Protein AF-A0A2T3W8Q8-F1 (afdb_monomer_lite)

Organism: NCBI:txid2136176

Structure (mmCIF, N/CA/C/O backbone):
data_AF-A0A2T3W8Q8-F1
#
_entry.id   AF-A0A2T3W8Q8-F1
#
loop_
_atom_site.group_PDB
_atom_site.id
_atom_site.type_symbol
_atom_site.label_atom_id
_atom_site.label_alt_id
_atom_site.label_comp_id
_atom_site.label_asym_id
_atom_site.label_entity_id
_atom_site.label_seq_id
_atom_site.pdbx_PDB_ins_code
_atom_site.Cartn_x
_atom_site.Cartn_y
_atom_site.Cartn_z
_atom_site.occupancy
_atom_site.B_iso_or_equiv
_atom_site.auth_seq_id
_atom_site.auth_comp_id
_atom_site.auth_asym_id
_atom_site.auth_atom_id
_atom_site.pdbx_PDB_model_num
ATOM 1 N N . MET A 1 1 ? -6.169 -6.049 23.567 1.00 56.75 1 MET A N 1
ATOM 2 C CA . MET A 1 1 ? -5.558 -5.331 22.437 1.00 56.75 1 MET A CA 1
ATOM 3 C C . MET A 1 1 ? -6.683 -4.720 21.627 1.00 56.75 1 MET A C 1
ATOM 5 O O . MET A 1 1 ? -7.582 -5.449 21.215 1.00 56.75 1 MET A O 1
ATOM 9 N N . ALA A 1 2 ? -6.724 -3.397 21.524 1.00 80.19 2 ALA A N 1
ATOM 10 C CA . ALA A 1 2 ? -7.765 -2.707 20.770 1.00 80.19 2 ALA A CA 1
ATOM 11 C C . ALA A 1 2 ? -7.618 -3.029 19.272 1.00 80.19 2 ALA A C 1
ATOM 13 O O . ALA A 1 2 ? -6.502 -3.165 18.780 1.00 80.19 2 ALA A O 1
ATOM 14 N N . ALA A 1 3 ? -8.718 -3.133 18.521 1.00 84.44 3 ALA A N 1
ATOM 15 C CA . ALA A 1 3 ? -8.676 -3.499 17.096 1.00 84.44 3 ALA A CA 1
ATOM 16 C C . ALA A 1 3 ? -7.737 -2.600 16.258 1.00 84.44 3 ALA A C 1
ATOM 18 O O . ALA A 1 3 ? -7.073 -3.078 15.343 1.00 84.44 3 ALA A O 1
ATOM 19 N N . ALA A 1 4 ? -7.628 -1.315 16.611 1.00 87.44 4 ALA A N 1
ATOM 20 C CA . ALA A 1 4 ? -6.706 -0.379 15.970 1.00 87.44 4 ALA A CA 1
ATOM 21 C C . ALA A 1 4 ? -5.221 -0.689 16.245 1.00 87.44 4 ALA A C 1
ATOM 23 O O . ALA A 1 4 ? -4.389 -0.456 15.377 1.00 87.44 4 ALA A O 1
ATOM 24 N N . GLU A 1 5 ? -4.876 -1.224 17.422 1.00 88.88 5 GLU A N 1
ATOM 25 C CA . GLU A 1 5 ? -3.502 -1.650 17.743 1.00 88.88 5 GLU A CA 1
ATOM 26 C C . GLU A 1 5 ? -3.076 -2.800 16.839 1.00 88.88 5 GLU A C 1
ATOM 28 O O . GLU A 1 5 ? -2.045 -2.707 16.179 1.00 88.88 5 GLU A O 1
ATOM 33 N N . LEU A 1 6 ? -3.928 -3.824 16.723 1.00 89.81 6 LEU A N 1
ATOM 34 C CA . LEU A 1 6 ? -3.665 -4.958 15.841 1.00 89.81 6 LEU A CA 1
ATOM 35 C C . LEU A 1 6 ? -3.485 -4.507 14.387 1.00 89.81 6 LEU A C 1
ATOM 37 O O . LEU A 1 6 ? -2.575 -4.975 13.712 1.00 89.81 6 LEU A O 1
ATOM 41 N N . LEU A 1 7 ? -4.327 -3.587 13.904 1.00 92.44 7 LEU A N 1
ATOM 42 C CA . LEU A 1 7 ? -4.209 -3.052 12.545 1.00 92.44 7 LEU A CA 1
ATOM 43 C C . LEU A 1 7 ? -2.904 -2.283 12.326 1.00 92.44 7 LEU A C 1
ATOM 45 O O . LEU A 1 7 ? -2.332 -2.382 11.245 1.00 92.44 7 LEU A O 1
ATOM 49 N N . ARG A 1 8 ? -2.414 -1.548 13.331 1.00 92.81 8 ARG A N 1
ATOM 50 C CA . ARG A 1 8 ? -1.122 -0.851 13.248 1.00 92.81 8 ARG A CA 1
ATOM 51 C C . ARG A 1 8 ? 0.036 -1.828 13.148 1.00 92.81 8 ARG A C 1
ATOM 53 O O . ARG A 1 8 ? 0.886 -1.653 12.279 1.00 92.81 8 ARG A O 1
ATOM 60 N N . ASP A 1 9 ? 0.049 -2.857 13.990 1.00 90.06 9 ASP A N 1
ATOM 61 C CA . ASP A 1 9 ? 1.084 -3.890 13.927 1.00 90.06 9 ASP A CA 1
ATOM 62 C C . ASP A 1 9 ? 1.026 -4.644 12.595 1.00 90.06 9 ASP A C 1
ATOM 64 O O . ASP A 1 9 ? 2.041 -4.773 11.917 1.00 90.06 9 ASP A O 1
ATOM 68 N N . THR A 1 10 ? -0.176 -5.017 12.151 1.00 90.94 10 THR A N 1
ATOM 69 C CA . THR A 1 10 ? -0.388 -5.674 10.853 1.00 90.94 10 THR A CA 1
ATOM 70 C C . THR A 1 10 ? 0.095 -4.803 9.692 1.00 90.94 10 THR A C 1
ATOM 72 O O . THR A 1 10 ? 0.769 -5.290 8.790 1.00 90.94 10 THR A O 1
ATOM 75 N N . LEU A 1 11 ? -0.215 -3.503 9.695 1.00 93.00 11 LEU A N 1
ATOM 76 C CA . LEU A 1 11 ? 0.243 -2.589 8.650 1.00 93.00 11 LEU A CA 1
ATOM 77 C C . LEU A 1 11 ? 1.767 -2.441 8.668 1.00 93.00 11 LEU A C 1
ATOM 79 O O . LEU A 1 11 ? 2.388 -2.472 7.612 1.00 93.00 11 LEU A O 1
ATOM 83 N N . ARG A 1 12 ? 2.378 -2.303 9.850 1.00 91.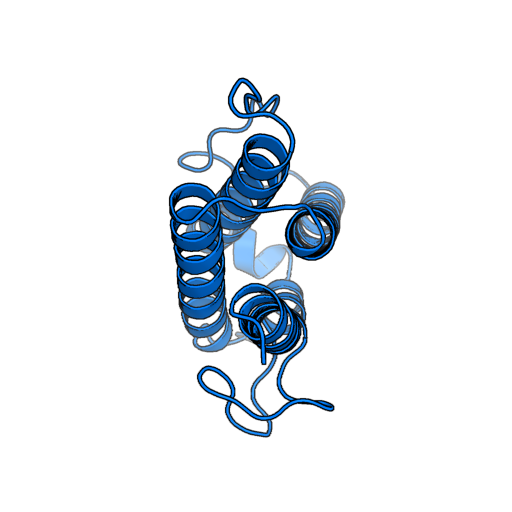06 12 ARG A N 1
ATOM 84 C CA . ARG A 1 12 ? 3.837 -2.208 9.989 1.00 91.06 12 ARG A CA 1
ATOM 85 C C . ARG A 1 12 ? 4.520 -3.455 9.425 1.00 91.06 12 ARG A C 1
ATOM 87 O O . ARG A 1 12 ? 5.465 -3.329 8.652 1.00 91.06 12 ARG A O 1
ATOM 94 N N . GLU A 1 13 ? 3.997 -4.629 9.752 1.00 90.06 13 GLU A N 1
ATOM 95 C CA . GLU A 1 13 ? 4.440 -5.904 9.193 1.00 90.06 13 GLU A CA 1
ATOM 96 C C . GLU A 1 13 ? 4.289 -5.942 7.659 1.00 90.06 13 GLU A C 1
ATOM 98 O O . GLU A 1 13 ? 5.238 -6.273 6.959 1.00 90.06 13 GLU A O 1
ATOM 103 N N . VAL A 1 14 ? 3.145 -5.529 7.106 1.00 91.69 14 VAL A N 1
ATOM 104 C CA . VAL A 1 14 ? 2.931 -5.484 5.645 1.00 91.69 14 VAL A CA 1
ATOM 105 C C . VAL A 1 14 ? 3.895 -4.519 4.946 1.00 91.69 14 VAL A C 1
ATOM 107 O O . VAL A 1 14 ? 4.417 -4.836 3.876 1.00 91.69 14 VAL A O 1
ATOM 110 N N . LEU A 1 15 ? 4.137 -3.337 5.519 1.00 91.50 15 LEU A N 1
ATOM 111 C CA . LEU A 1 15 ? 4.982 -2.310 4.903 1.00 91.50 15 LEU A CA 1
ATOM 112 C C . LEU A 1 15 ? 6.461 -2.706 4.895 1.00 91.50 15 LEU A C 1
ATOM 114 O O . LEU A 1 15 ? 7.126 -2.567 3.864 1.00 91.50 15 LEU A O 1
ATOM 118 N N . TYR A 1 16 ? 6.968 -3.189 6.031 1.00 87.62 16 TYR A N 1
ATOM 119 C CA . TYR A 1 16 ? 8.404 -3.374 6.257 1.00 87.62 16 TYR A CA 1
ATOM 120 C C . TYR A 1 16 ? 8.852 -4.837 6.257 1.00 87.62 16 TYR A C 1
ATOM 122 O O . TYR A 1 16 ? 10.042 -5.103 6.111 1.00 87.62 16 TYR A O 1
ATOM 130 N N . GLY A 1 17 ? 7.920 -5.783 6.339 1.00 82.44 17 GLY A N 1
ATOM 131 C CA . GLY A 1 17 ? 8.220 -7.195 6.520 1.00 82.44 17 GLY A CA 1
ATOM 132 C C . GLY A 1 17 ? 8.400 -7.553 8.000 1.00 82.44 17 GLY A C 1
ATOM 133 O O . GLY A 1 17 ? 8.204 -6.713 8.884 1.00 82.44 17 GLY A O 1
ATOM 134 N N . PRO A 1 18 ? 8.768 -8.810 8.292 1.00 72.69 18 PRO A N 1
ATOM 135 C CA . PRO A 1 18 ? 8.671 -9.369 9.636 1.00 72.69 18 PRO A CA 1
ATOM 136 C C . PRO A 1 18 ? 9.777 -8.948 10.622 1.00 72.69 18 PRO A C 1
ATOM 138 O O . PRO A 1 18 ? 9.813 -9.461 11.744 1.00 72.69 18 PRO A O 1
ATOM 141 N N . ASP A 1 19 ? 10.681 -8.033 10.255 1.00 60.47 19 ASP A N 1
ATOM 142 C CA . ASP A 1 19 ? 11.796 -7.610 11.114 1.00 60.47 19 ASP A CA 1
ATOM 143 C C . ASP A 1 19 ? 11.285 -6.817 12.336 1.00 60.47 19 ASP A C 1
ATOM 145 O O . ASP A 1 19 ? 11.150 -5.593 12.331 1.00 60.47 19 ASP A O 1
ATOM 149 N N . GLY A 1 20 ? 10.978 -7.557 13.407 1.00 50.75 20 GLY A N 1
ATOM 150 C CA . GLY A 1 20 ? 10.468 -7.052 14.685 1.00 50.75 20 GLY A CA 1
ATOM 151 C C . GLY A 1 20 ? 8.965 -7.256 14.925 1.00 50.75 20 GLY A C 1
ATOM 152 O O . GLY A 1 20 ? 8.486 -6.898 16.001 1.00 50.75 20 GLY A O 1
ATOM 153 N N . LEU A 1 21 ? 8.229 -7.840 13.971 1.00 50.81 21 LEU A N 1
ATOM 154 C CA . LEU A 1 21 ? 6.826 -8.254 14.100 1.00 50.81 21 LEU A CA 1
ATOM 155 C C . LEU A 1 21 ? 6.555 -9.488 13.232 1.00 50.81 21 LEU A C 1
ATOM 157 O O . LEU A 1 21 ? 6.657 -9.420 12.017 1.00 50.81 21 LEU A O 1
ATOM 161 N N . SER A 1 22 ? 6.156 -10.603 13.835 1.00 52.16 22 SER A N 1
ATOM 162 C CA . SER A 1 22 ? 5.703 -11.795 13.107 1.00 52.16 22 SER A CA 1
ATOM 163 C C . SER A 1 22 ? 4.194 -11.969 13.275 1.00 52.16 22 SER A C 1
ATOM 165 O O . SER A 1 22 ? 3.732 -12.065 14.416 1.00 52.16 22 SER A O 1
ATOM 167 N N . GLY A 1 23 ? 3.439 -12.042 12.175 1.00 59.19 23 GLY A N 1
ATOM 168 C CA . GLY A 1 23 ? 1.979 -12.109 12.203 1.00 59.19 23 GLY A CA 1
ATOM 169 C C . GLY A 1 23 ? 1.344 -12.655 10.918 1.00 59.19 23 GLY A C 1
ATOM 170 O O . GLY A 1 23 ? 1.911 -13.490 10.221 1.00 59.19 23 GLY A O 1
ATOM 171 N N . LEU A 1 24 ? 0.088 -12.267 10.676 1.00 60.62 24 LEU A N 1
ATOM 172 C CA . LEU A 1 24 ? -0.860 -12.939 9.772 1.00 60.62 24 LEU A CA 1
ATOM 173 C C . LEU A 1 24 ? -0.470 -12.928 8.283 1.00 60.62 24 LEU A C 1
ATOM 175 O O . LEU A 1 24 ? -1.014 -13.734 7.527 1.00 60.62 24 LEU A O 1
ATOM 179 N N . PHE A 1 25 ? 0.412 -12.018 7.853 1.00 64.44 25 PHE A N 1
ATOM 180 C CA . PHE A 1 25 ? 0.675 -11.763 6.430 1.00 64.44 25 PHE A CA 1
ATOM 181 C C . PHE A 1 25 ? 2.147 -11.870 6.022 1.00 64.44 25 PHE A C 1
ATOM 183 O O . PHE A 1 25 ? 2.420 -11.843 4.823 1.00 64.44 25 PHE A O 1
ATOM 190 N N . SER A 1 26 ? 3.082 -12.022 6.963 1.00 65.81 26 SER A N 1
ATOM 191 C CA . SER A 1 26 ? 4.505 -12.176 6.650 1.00 65.81 26 SER A CA 1
ATOM 192 C C . SER A 1 26 ? 5.038 -13.566 6.948 1.00 65.81 26 SER A C 1
ATOM 194 O O . SER A 1 26 ? 4.722 -14.198 7.955 1.00 65.81 26 SER A O 1
ATOM 196 N N . VAL A 1 27 ? 5.949 -14.008 6.085 1.00 68.81 27 VAL A N 1
ATOM 197 C CA . VAL A 1 27 ? 6.796 -15.179 6.314 1.00 68.81 27 VAL A CA 1
ATOM 198 C C . VAL A 1 27 ? 8.220 -14.683 6.578 1.00 68.81 27 VAL A C 1
ATOM 200 O O . VAL A 1 27 ? 8.695 -13.830 5.824 1.00 68.81 27 VAL A O 1
ATOM 203 N N . PRO A 1 28 ? 8.930 -15.187 7.607 1.00 70.50 28 PRO A N 1
ATOM 204 C CA . PRO A 1 28 ? 10.328 -14.834 7.840 1.00 70.50 28 PRO A CA 1
ATOM 205 C C . PRO A 1 28 ? 11.174 -14.951 6.565 1.00 70.50 28 PRO A C 1
ATOM 207 O O . PRO A 1 28 ? 11.109 -15.956 5.858 1.00 70.50 28 PRO A O 1
ATOM 210 N N . GLY A 1 29 ? 11.953 -13.910 6.265 1.00 70.00 29 GLY A N 1
ATOM 211 C CA . GLY A 1 29 ? 12.775 -13.832 5.054 1.00 70.00 29 GLY A CA 1
ATOM 212 C C . GLY A 1 29 ? 12.049 -13.340 3.794 1.00 70.00 29 GLY A C 1
ATOM 213 O O . GLY A 1 29 ? 12.708 -13.148 2.771 1.00 70.00 29 GLY A O 1
ATOM 214 N N . GLN A 1 30 ? 10.733 -13.097 3.837 1.00 75.50 30 GLN A N 1
ATOM 215 C CA . GLN A 1 30 ? 10.033 -12.401 2.753 1.00 75.50 30 GLN A CA 1
ATOM 216 C C . GLN A 1 30 ? 10.150 -10.876 2.897 1.00 75.50 30 GLN A C 1
ATOM 218 O O . GLN A 1 30 ? 10.070 -10.358 4.012 1.00 75.50 30 GLN A O 1
ATOM 223 N N . PRO A 1 31 ? 10.338 -10.148 1.779 1.00 79.88 31 PRO A N 1
ATOM 224 C CA . PRO A 1 31 ? 10.373 -8.692 1.797 1.00 79.88 31 PRO A CA 1
ATOM 225 C C . PRO A 1 31 ? 9.001 -8.109 2.157 1.00 79.88 31 PRO A C 1
ATOM 227 O O . PRO A 1 31 ? 7.971 -8.611 1.708 1.00 79.88 31 PRO A O 1
ATOM 230 N N . GLY A 1 32 ? 8.988 -7.003 2.902 1.00 88.31 32 GLY A N 1
ATOM 231 C CA . GLY A 1 32 ? 7.793 -6.165 3.029 1.00 88.31 32 GLY A CA 1
ATOM 232 C C . GLY A 1 32 ? 7.438 -5.460 1.720 1.00 88.31 32 GLY A C 1
ATOM 233 O O . GLY A 1 32 ? 8.244 -5.411 0.785 1.00 88.31 32 GLY A O 1
ATOM 234 N N . LEU A 1 33 ? 6.253 -4.846 1.672 1.00 91.81 33 LEU A N 1
ATOM 235 C CA . LEU A 1 33 ? 5.748 -4.121 0.504 1.00 91.81 33 LEU A CA 1
ATOM 236 C C . LEU A 1 33 ? 6.769 -3.129 -0.062 1.00 91.81 33 LEU A C 1
ATOM 238 O O . LEU A 1 33 ? 7.000 -3.107 -1.270 1.00 91.81 33 LEU A O 1
ATOM 242 N N . LEU A 1 34 ? 7.370 -2.303 0.799 1.00 91.94 34 LEU A N 1
ATOM 243 C CA . LEU A 1 34 ? 8.278 -1.248 0.352 1.00 91.94 34 LEU A CA 1
ATOM 244 C C . LEU A 1 34 ? 9.546 -1.841 -0.258 1.00 91.94 34 LEU A C 1
ATOM 246 O O . LEU A 1 34 ? 9.986 -1.399 -1.316 1.00 91.94 34 LEU A O 1
ATOM 250 N N . GLN A 1 35 ? 10.098 -2.889 0.354 1.00 90.31 35 GLN A N 1
ATOM 251 C CA . GLN A 1 35 ? 11.256 -3.577 -0.204 1.00 90.31 35 GLN A CA 1
ATOM 252 C C . GLN A 1 35 ? 10.907 -4.273 -1.528 1.00 90.31 35 GLN A C 1
ATOM 254 O O . GLN A 1 35 ? 11.696 -4.203 -2.468 1.00 90.31 35 GLN A O 1
ATOM 259 N N . ALA A 1 36 ? 9.739 -4.912 -1.627 1.00 90.75 36 ALA A N 1
ATOM 260 C CA . ALA A 1 36 ? 9.276 -5.545 -2.860 1.00 90.75 36 ALA A CA 1
ATOM 261 C C . ALA A 1 36 ? 9.105 -4.521 -3.994 1.00 90.75 36 ALA A C 1
ATOM 263 O O . ALA A 1 36 ? 9.581 -4.751 -5.102 1.00 90.75 36 ALA A O 1
ATOM 264 N N . ALA A 1 37 ? 8.508 -3.361 -3.708 1.00 92.62 37 ALA A N 1
ATOM 265 C CA . ALA A 1 37 ? 8.366 -2.275 -4.673 1.00 92.62 37 ALA A CA 1
ATOM 266 C C . ALA A 1 37 ? 9.729 -1.701 -5.100 1.00 92.62 37 ALA A C 1
ATOM 268 O O . ALA A 1 37 ? 9.963 -1.503 -6.288 1.00 92.62 37 ALA A O 1
ATOM 269 N N . HIS A 1 38 ? 10.661 -1.509 -4.161 1.00 91.62 38 HIS A N 1
ATOM 270 C CA . HIS A 1 38 ? 12.011 -1.009 -4.451 1.00 91.62 38 HIS A CA 1
ATOM 271 C C . HIS A 1 38 ? 12.886 -1.974 -5.266 1.00 91.62 38 HIS A C 1
ATOM 273 O O . HIS A 1 38 ? 13.876 -1.539 -5.851 1.00 91.62 38 HIS A O 1
ATOM 279 N N . ARG A 1 39 ? 12.546 -3.268 -5.329 1.00 91.62 39 ARG A N 1
ATOM 280 C CA . ARG A 1 39 ? 13.220 -4.233 -6.218 1.00 91.62 39 ARG A CA 1
ATOM 281 C C . ARG A 1 39 ? 12.831 -4.066 -7.685 1.00 91.62 39 ARG A C 1
ATOM 283 O O . ARG A 1 39 ? 13.521 -4.593 -8.552 1.00 91.62 39 ARG A O 1
ATOM 290 N N . LEU A 1 40 ? 11.738 -3.362 -7.967 1.00 91.44 40 LEU A N 1
ATOM 291 C CA . LEU A 1 40 ? 11.337 -3.031 -9.325 1.00 91.44 40 LEU A CA 1
ATOM 292 C C . LEU A 1 40 ? 12.152 -1.826 -9.781 1.00 91.44 40 LEU A C 1
ATOM 294 O O . LEU A 1 40 ? 11.871 -0.689 -9.400 1.00 91.44 40 LEU A O 1
ATOM 298 N N . ASP A 1 41 ? 13.180 -2.068 -10.584 1.00 91.50 41 ASP A N 1
ATOM 299 C CA . ASP A 1 41 ? 13.920 -0.972 -11.189 1.00 91.50 41 ASP A CA 1
ATOM 300 C C . ASP A 1 41 ? 13.106 -0.285 -12.302 1.00 91.50 41 ASP A C 1
ATOM 302 O O . ASP A 1 41 ? 12.036 -0.736 -12.730 1.00 91.50 41 ASP A O 1
ATOM 306 N N . PHE A 1 42 ? 13.621 0.851 -12.775 1.00 94.94 42 PHE A N 1
ATOM 307 C CA . PHE A 1 42 ? 12.964 1.612 -13.831 1.00 94.94 42 PHE A CA 1
ATOM 308 C C . PHE A 1 42 ? 12.808 0.797 -15.130 1.00 94.94 42 PHE A C 1
ATOM 310 O O . PHE A 1 42 ? 11.782 0.904 -15.798 1.00 94.94 42 PHE A O 1
ATOM 317 N N . ALA A 1 43 ? 13.783 -0.043 -15.487 1.00 94.06 43 ALA A N 1
ATOM 318 C CA . ALA A 1 43 ? 13.740 -0.837 -16.715 1.00 94.06 43 ALA A CA 1
ATOM 319 C C . ALA A 1 43 ? 12.652 -1.925 -16.659 1.00 94.06 43 ALA A C 1
ATOM 321 O O . ALA A 1 43 ? 11.932 -2.146 -17.640 1.00 94.06 43 ALA A O 1
ATOM 322 N N . ALA A 1 44 ? 12.471 -2.553 -15.498 1.00 92.19 44 ALA A N 1
ATOM 323 C CA . ALA A 1 44 ? 11.442 -3.546 -15.242 1.00 92.19 44 ALA A CA 1
ATOM 324 C C . ALA A 1 44 ? 10.043 -2.949 -15.410 1.00 92.19 44 ALA A C 1
ATOM 326 O O . ALA A 1 44 ? 9.199 -3.565 -16.063 1.00 92.19 44 ALA A O 1
ATOM 327 N N . VAL A 1 45 ? 9.803 -1.738 -14.892 1.00 93.88 45 VAL A N 1
ATOM 328 C CA . VAL A 1 45 ? 8.495 -1.074 -15.019 1.00 93.88 45 VAL A CA 1
ATOM 329 C C . VAL A 1 45 ? 8.254 -0.447 -16.393 1.00 93.88 45 VAL A C 1
ATOM 331 O O . VAL A 1 45 ? 7.099 -0.329 -16.792 1.00 93.88 45 VAL A O 1
ATOM 334 N N . GLN A 1 46 ? 9.302 -0.112 -17.154 1.00 94.94 46 GLN A N 1
ATOM 335 C CA . GLN A 1 46 ? 9.158 0.213 -18.581 1.00 94.94 46 GLN A CA 1
ATOM 336 C C . GLN A 1 46 ? 8.743 -1.018 -19.394 1.00 94.94 46 GLN A C 1
ATOM 338 O O . GLN A 1 46 ? 7.846 -0.941 -20.231 1.00 94.94 46 GLN A O 1
ATOM 343 N N . THR A 1 47 ? 9.373 -2.165 -19.127 1.00 94.19 47 THR A N 1
ATOM 344 C CA . THR A 1 47 ? 9.091 -3.427 -19.832 1.00 94.19 47 THR A CA 1
ATOM 345 C C . THR A 1 47 ? 7.732 -4.004 -19.432 1.00 94.19 47 THR A C 1
ATOM 347 O O . THR A 1 47 ? 7.018 -4.571 -20.257 1.00 94.19 47 THR A O 1
ATOM 350 N N . HIS A 1 48 ? 7.335 -3.809 -18.172 1.00 93.75 48 HIS A N 1
ATOM 351 C CA . HIS A 1 48 ? 6.072 -4.283 -17.615 1.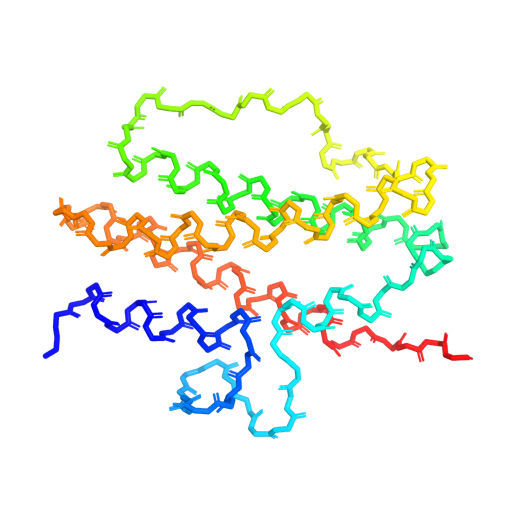00 93.75 48 HIS A CA 1
ATOM 352 C C . HIS A 1 48 ? 5.300 -3.135 -16.944 1.00 93.75 48 HIS A C 1
ATOM 354 O O . HIS A 1 48 ? 5.209 -3.081 -15.712 1.00 93.75 48 HIS A O 1
ATOM 360 N N . PRO A 1 49 ? 4.657 -2.245 -17.729 1.00 93.69 49 PRO A N 1
ATOM 361 C CA . PRO A 1 49 ? 3.933 -1.082 -17.204 1.00 93.69 49 PRO A CA 1
ATOM 362 C C . PRO A 1 49 ? 2.855 -1.415 -16.170 1.00 93.69 49 PRO A C 1
ATOM 364 O O . PRO A 1 49 ? 2.535 -0.598 -15.311 1.00 93.69 49 PRO A O 1
ATOM 367 N N . ALA A 1 50 ? 2.304 -2.631 -16.213 1.00 93.81 50 ALA A N 1
ATOM 368 C CA . ALA A 1 50 ? 1.329 -3.104 -15.235 1.00 93.81 50 ALA A CA 1
ATOM 369 C C . ALA A 1 50 ? 1.850 -3.064 -13.783 1.00 93.81 50 ALA A C 1
ATOM 371 O O . ALA A 1 50 ? 1.048 -2.901 -12.866 1.00 93.81 50 ALA A O 1
ATOM 372 N N . LEU A 1 51 ? 3.164 -3.181 -13.562 1.00 94.31 51 LEU A N 1
ATOM 373 C CA . LEU A 1 51 ? 3.767 -3.105 -12.229 1.00 94.31 51 LEU A CA 1
ATOM 374 C C . LEU A 1 51 ? 3.775 -1.673 -11.690 1.00 94.31 51 LEU A C 1
ATOM 376 O O . LEU A 1 51 ? 3.329 -1.442 -10.568 1.00 94.31 51 LEU A O 1
ATOM 380 N N . ALA A 1 52 ? 4.189 -0.704 -12.513 1.00 94.88 52 ALA A N 1
ATOM 381 C CA . ALA A 1 52 ? 4.107 0.718 -12.176 1.00 94.88 52 ALA A CA 1
ATOM 382 C C . ALA A 1 52 ? 2.666 1.131 -11.841 1.00 94.88 52 ALA A C 1
ATOM 384 O O . ALA A 1 52 ? 2.416 1.779 -10.829 1.00 94.88 52 ALA A O 1
ATOM 385 N N . ARG A 1 53 ? 1.703 0.679 -12.648 1.00 95.50 53 ARG A N 1
ATOM 386 C CA . ARG A 1 53 ? 0.268 0.927 -12.442 1.00 95.50 53 ARG A CA 1
ATOM 387 C C . ARG A 1 53 ? -0.259 0.364 -11.127 1.00 95.50 53 ARG A C 1
ATOM 389 O O . ARG A 1 53 ? -1.062 1.010 -10.463 1.00 95.50 53 ARG A O 1
ATOM 396 N N . ARG A 1 54 ? 0.196 -0.831 -10.739 1.00 95.62 54 ARG A N 1
ATOM 397 C CA . ARG A 1 54 ? -0.147 -1.441 -9.446 1.00 95.62 54 ARG A CA 1
ATOM 398 C C . ARG A 1 54 ? 0.392 -0.631 -8.278 1.00 95.62 54 ARG A C 1
ATOM 400 O O . ARG A 1 54 ? -0.360 -0.364 -7.348 1.00 95.62 54 ARG A O 1
ATOM 407 N N . VAL A 1 55 ? 1.655 -0.215 -8.346 1.00 96.06 55 VAL A N 1
ATOM 408 C CA . VAL A 1 55 ? 2.275 0.618 -7.307 1.00 96.06 55 VAL A CA 1
ATOM 409 C C . VAL A 1 55 ? 1.548 1.956 -7.172 1.00 96.06 55 VAL A C 1
ATOM 411 O O . VAL A 1 55 ? 1.182 2.325 -6.058 1.00 96.06 55 VAL A O 1
ATOM 414 N N . LEU A 1 56 ? 1.229 2.607 -8.294 1.00 96.50 56 LEU A N 1
ATOM 415 C CA . LEU A 1 56 ? 0.451 3.844 -8.303 1.00 96.50 56 LEU A CA 1
ATOM 416 C C . LEU A 1 56 ? -0.948 3.658 -7.697 1.00 96.50 56 LEU A C 1
ATOM 418 O O . LEU A 1 56 ? -1.353 4.408 -6.809 1.00 96.50 56 LEU A O 1
ATOM 422 N N . ALA A 1 57 ? -1.681 2.630 -8.135 1.00 96.06 57 ALA A N 1
ATOM 423 C CA . ALA A 1 57 ? -3.008 2.325 -7.605 1.00 96.06 57 ALA A CA 1
ATOM 424 C C . ALA A 1 57 ? -2.966 2.028 -6.099 1.00 96.06 57 ALA A C 1
ATOM 426 O O . ALA A 1 57 ? -3.872 2.413 -5.359 1.00 96.06 57 ALA A O 1
ATOM 427 N N . LEU A 1 58 ? -1.917 1.342 -5.639 1.00 96.94 58 LEU A N 1
ATOM 428 C CA . LEU A 1 58 ? -1.707 1.064 -4.229 1.00 96.94 58 LEU A CA 1
ATOM 429 C C . LEU A 1 58 ? -1.450 2.336 -3.432 1.00 96.94 58 LEU A C 1
ATOM 431 O O . LEU A 1 58 ? -2.131 2.548 -2.431 1.00 96.94 58 LEU A O 1
ATOM 435 N N . ARG A 1 59 ? -0.536 3.200 -3.882 1.00 96.88 59 ARG A N 1
ATOM 436 C CA . ARG A 1 59 ? -0.303 4.489 -3.228 1.00 96.88 59 ARG A CA 1
ATOM 437 C C . ARG A 1 59 ? -1.599 5.290 -3.129 1.00 96.88 59 ARG A C 1
ATOM 439 O O . ARG A 1 59 ? -1.966 5.676 -2.023 1.00 96.88 59 ARG A O 1
ATOM 446 N N . GLN A 1 60 ? -2.300 5.501 -4.244 1.00 96.44 60 GLN A N 1
ATOM 447 C CA . GLN A 1 60 ? -3.540 6.285 -4.266 1.00 96.44 60 GLN A CA 1
ATOM 448 C C . GLN A 1 60 ? -4.600 5.701 -3.323 1.00 96.44 60 GLN A C 1
ATOM 450 O O . GLN A 1 60 ? -5.288 6.443 -2.626 1.00 96.44 60 GLN A O 1
ATOM 455 N N . HIS A 1 61 ? -4.713 4.372 -3.247 1.00 96.75 61 HIS A N 1
ATOM 456 C CA . HIS A 1 61 ? -5.634 3.720 -2.319 1.00 96.75 61 HIS A CA 1
ATOM 457 C C . HIS A 1 61 ? -5.271 3.978 -0.850 1.00 96.75 61 HIS A C 1
ATOM 459 O O . HIS A 1 61 ? -6.154 4.282 -0.042 1.00 96.75 61 HIS A O 1
ATOM 465 N N . LEU A 1 62 ? -3.986 3.868 -0.497 1.00 97.31 62 LEU A N 1
ATOM 466 C CA . LEU A 1 62 ? -3.503 4.128 0.861 1.00 97.31 62 LEU A CA 1
ATOM 467 C C . LEU A 1 62 ? -3.689 5.597 1.247 1.00 97.31 62 LEU A C 1
ATOM 469 O O . LEU A 1 62 ? -4.174 5.884 2.339 1.00 97.31 62 LEU A O 1
ATOM 473 N N . GLU A 1 63 ? -3.361 6.509 0.337 1.00 96.25 63 GLU A N 1
ATOM 474 C CA . GLU A 1 63 ? -3.496 7.952 0.521 1.00 96.25 63 GLU A CA 1
ATOM 475 C C . GLU A 1 63 ? -4.960 8.360 0.704 1.00 96.25 63 GLU A C 1
ATOM 477 O O . GLU A 1 63 ? -5.295 9.009 1.696 1.00 96.25 63 GLU A O 1
ATOM 482 N N . LEU A 1 64 ? -5.850 7.908 -0.188 1.00 96.19 64 LEU A N 1
ATOM 483 C CA . LEU A 1 64 ? -7.282 8.174 -0.071 1.00 96.19 64 LEU A CA 1
ATOM 484 C C . LEU A 1 64 ? -7.835 7.632 1.239 1.00 96.19 64 LEU A C 1
ATOM 486 O O . LEU A 1 64 ? -8.580 8.325 1.923 1.00 96.19 64 LEU A O 1
ATOM 490 N N . THR A 1 65 ? -7.468 6.400 1.596 1.00 97.19 65 THR A N 1
ATOM 491 C CA . THR A 1 65 ? -7.956 5.792 2.832 1.00 97.19 65 THR A CA 1
ATOM 492 C C . THR A 1 65 ? -7.485 6.593 4.038 1.00 97.19 65 THR A C 1
ATOM 494 O O . THR A 1 65 ? -8.299 6.935 4.890 1.00 97.19 65 THR A O 1
ATOM 497 N N . ALA A 1 66 ? -6.198 6.940 4.109 1.00 97.12 66 ALA A N 1
ATOM 498 C CA . ALA A 1 66 ? -5.656 7.753 5.193 1.00 97.12 66 ALA A CA 1
ATOM 499 C C . ALA A 1 66 ? -6.394 9.095 5.317 1.00 97.12 66 ALA A C 1
ATOM 501 O O . ALA A 1 66 ? -6.796 9.480 6.417 1.00 97.12 66 ALA A O 1
ATOM 502 N N . ALA A 1 67 ? -6.632 9.765 4.186 1.00 95.88 67 ALA A N 1
ATOM 503 C CA . ALA A 1 67 ? -7.354 11.027 4.138 1.00 95.88 67 ALA A CA 1
ATOM 504 C C . ALA A 1 67 ? -8.812 10.868 4.598 1.00 95.88 67 ALA A C 1
ATOM 506 O O . ALA A 1 67 ? -9.259 11.621 5.455 1.00 95.88 67 ALA A O 1
ATOM 507 N N . GLN A 1 68 ? -9.520 9.837 4.128 1.00 95.88 68 GLN A N 1
ATOM 508 C CA . GLN A 1 68 ? -10.912 9.548 4.499 1.00 95.88 68 GLN A CA 1
ATOM 509 C C . GLN A 1 68 ? -11.087 9.150 5.969 1.00 95.88 68 GLN A C 1
ATOM 511 O O . GLN A 1 68 ? -12.116 9.436 6.590 1.00 95.88 68 GLN A O 1
ATOM 516 N N . LEU A 1 69 ? -10.084 8.488 6.554 1.00 95.88 69 LEU A N 1
ATOM 517 C CA . LEU A 1 69 ? -10.073 8.189 7.983 1.00 95.88 69 LEU A CA 1
ATOM 518 C C . LEU A 1 69 ? -9.956 9.462 8.830 1.00 95.88 69 LEU A C 1
ATOM 520 O O . LEU A 1 69 ? -10.513 9.486 9.931 1.00 95.88 69 LEU A O 1
ATOM 524 N N . ALA A 1 70 ? -9.275 10.497 8.331 1.00 93.62 70 ALA A N 1
ATOM 525 C CA . ALA A 1 70 ? -9.182 11.805 8.976 1.00 93.62 70 ALA A CA 1
ATOM 526 C C . ALA A 1 70 ? -10.432 12.663 8.718 1.00 93.62 70 ALA A C 1
ATOM 528 O O . ALA A 1 70 ? -11.068 13.126 9.666 1.00 93.62 70 ALA A O 1
ATOM 529 N N . ASP A 1 71 ? -10.824 12.795 7.453 1.00 93.81 71 ASP A N 1
ATOM 530 C CA . ASP A 1 71 ? -11.962 13.571 6.971 1.00 93.81 71 ASP A CA 1
ATOM 531 C C . ASP A 1 71 ? -12.769 12.749 5.944 1.00 93.81 71 ASP A C 1
ATOM 533 O O . ASP A 1 71 ? -12.278 12.504 4.844 1.00 93.81 71 ASP A O 1
ATOM 537 N N . PRO A 1 72 ? -14.023 12.351 6.241 1.00 89.81 72 PRO A N 1
ATOM 538 C CA . PRO A 1 72 ? -14.869 11.585 5.319 1.00 89.81 72 PRO A CA 1
ATOM 539 C C . PRO A 1 72 ? -15.090 12.235 3.954 1.00 89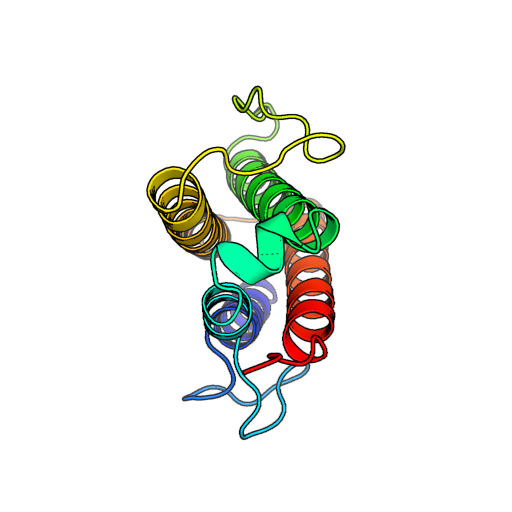.81 72 PRO A C 1
ATOM 541 O O . PRO A 1 72 ? -15.399 11.534 2.993 1.00 89.81 72 PRO A O 1
ATOM 544 N N . CYS A 1 73 ? -14.976 13.561 3.879 1.00 89.69 73 CYS A N 1
ATOM 545 C CA . CYS A 1 73 ? -15.167 14.325 2.655 1.00 89.69 73 CYS A CA 1
ATOM 546 C C . CYS A 1 73 ? -13.870 14.484 1.851 1.00 89.69 73 CYS A C 1
ATOM 548 O O . CYS A 1 73 ? -13.892 15.120 0.796 1.00 89.69 73 CYS A O 1
ATOM 550 N N . ALA A 1 74 ? -12.751 13.927 2.325 1.00 91.06 74 ALA A N 1
ATOM 551 C CA . ALA A 1 74 ? -11.486 13.991 1.618 1.00 91.06 74 ALA A CA 1
ATOM 552 C C . ALA A 1 74 ? -11.567 13.281 0.260 1.00 91.06 74 ALA A C 1
ATOM 554 O O . ALA A 1 74 ? -12.087 12.168 0.128 1.00 91.06 74 ALA A O 1
ATOM 555 N N . LEU A 1 75 ? -10.996 13.936 -0.747 1.00 86.50 75 LEU A N 1
ATOM 556 C CA . LEU A 1 75 ? -10.866 13.432 -2.106 1.00 86.50 75 LEU A CA 1
ATOM 557 C C . LEU A 1 75 ? -9.383 13.293 -2.451 1.00 86.50 75 LEU A C 1
ATOM 559 O O . LEU A 1 75 ? -8.547 14.057 -1.965 1.00 86.50 75 LEU A O 1
ATOM 563 N N . LEU A 1 76 ? -9.065 12.338 -3.325 1.00 81.00 76 LEU A N 1
ATOM 564 C CA . LEU A 1 76 ? -7.750 12.290 -3.957 1.00 81.00 76 LEU A CA 1
ATOM 565 C C . LEU A 1 76 ? -7.568 13.539 -4.813 1.00 81.00 76 LEU A C 1
ATOM 567 O O . LEU A 1 76 ? -8.445 13.893 -5.597 1.00 81.00 76 LEU A O 1
ATOM 571 N N . SER A 1 77 ? -6.413 14.177 -4.663 1.00 70.62 77 SER A N 1
ATOM 572 C CA . SER A 1 77 ? -6.022 15.331 -5.480 1.00 70.62 77 SER A CA 1
ATOM 573 C C . SER A 1 77 ? -5.184 14.925 -6.696 1.00 70.62 77 SER A C 1
ATOM 575 O O . SER A 1 77 ? -4.699 15.785 -7.421 1.00 70.62 77 SER A O 1
ATOM 577 N N . ASP A 1 78 ? -4.969 13.623 -6.894 1.00 76.38 78 ASP A N 1
ATOM 578 C CA . ASP A 1 78 ? -4.054 13.108 -7.902 1.00 76.38 78 ASP A CA 1
ATOM 579 C C . ASP A 1 78 ? -4.710 12.978 -9.280 1.00 76.38 78 ASP A C 1
ATOM 581 O O . ASP A 1 78 ? -5.761 12.350 -9.424 1.00 76.38 78 ASP A O 1
ATOM 585 N N . GLU A 1 79 ? -4.064 13.550 -10.293 1.00 74.31 79 GLU A N 1
ATOM 586 C CA . GLU A 1 79 ? -4.530 13.543 -11.681 1.00 74.31 79 GLU A CA 1
ATOM 587 C C . GLU A 1 79 ? -4.075 12.300 -12.465 1.00 74.31 79 GLU A C 1
ATOM 589 O O . GLU A 1 79 ? -4.588 12.035 -13.556 1.00 74.31 79 GLU A O 1
ATOM 594 N N . ALA A 1 80 ? -3.116 11.521 -11.952 1.00 84.56 80 ALA A N 1
ATOM 595 C CA . ALA A 1 80 ? -2.586 10.366 -12.665 1.00 84.56 80 ALA A CA 1
ATOM 596 C C . ALA A 1 80 ? -3.594 9.205 -12.675 1.00 84.56 80 ALA A C 1
ATOM 598 O O . ALA A 1 80 ? -3.932 8.648 -11.631 1.00 84.56 80 ALA A O 1
ATOM 59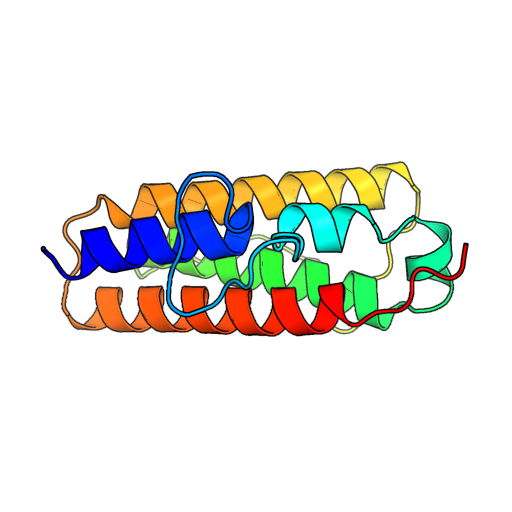9 N N . ASP A 1 81 ? -4.025 8.777 -13.867 1.00 87.69 81 ASP A N 1
ATOM 600 C CA . ASP A 1 81 ? -4.860 7.581 -14.013 1.00 87.69 81 ASP A CA 1
ATOM 601 C C . ASP A 1 81 ? -3.998 6.308 -13.873 1.00 87.69 81 ASP A C 1
ATOM 603 O O . ASP A 1 81 ? -3.185 6.010 -14.762 1.00 87.69 81 ASP A O 1
ATOM 607 N N . PRO A 1 82 ? -4.196 5.490 -12.820 1.00 87.12 82 PRO A N 1
ATOM 608 C CA . PRO A 1 82 ? -3.444 4.256 -12.629 1.00 87.12 82 PRO A CA 1
ATOM 609 C C . PRO A 1 82 ? -3.637 3.237 -13.755 1.00 87.12 82 PRO A C 1
ATOM 611 O O . PRO A 1 82 ? -2.865 2.291 -13.859 1.00 87.12 82 PRO A O 1
ATOM 614 N N . ARG A 1 83 ? -4.636 3.385 -14.630 1.00 88.56 83 ARG A N 1
ATOM 615 C CA . ARG A 1 83 ? -4.849 2.469 -15.763 1.00 88.56 83 ARG A CA 1
ATOM 616 C C . ARG A 1 83 ? -3.885 2.713 -16.913 1.00 88.56 83 ARG A C 1
ATOM 618 O O . ARG A 1 83 ? -3.582 1.775 -17.656 1.00 88.56 83 ARG A O 1
ATOM 625 N N . THR A 1 84 ? -3.419 3.946 -17.072 1.00 91.88 84 THR A N 1
ATOM 626 C CA . THR A 1 84 ? -2.608 4.367 -18.220 1.00 91.88 84 THR A CA 1
ATOM 627 C C . THR A 1 84 ? -1.217 4.830 -17.820 1.00 91.88 84 THR A C 1
ATOM 629 O O . THR A 1 84 ? -0.330 4.832 -18.673 1.00 91.88 84 THR A O 1
ATOM 632 N N . TRP A 1 85 ? -0.997 5.144 -16.542 1.00 93.75 85 TRP A N 1
ATOM 633 C CA . TRP A 1 85 ? 0.264 5.691 -16.067 1.00 93.75 85 TRP A CA 1
ATOM 634 C C . TRP A 1 85 ? 1.466 4.785 -16.343 1.00 93.75 85 TRP A C 1
ATOM 636 O O . TRP A 1 85 ? 1.418 3.560 -16.178 1.00 93.75 85 TRP A O 1
ATOM 646 N N . VAL A 1 86 ? 2.553 5.435 -16.752 1.00 93.31 86 VAL A N 1
ATOM 647 C CA . VAL A 1 86 ? 3.892 4.874 -16.923 1.00 93.31 86 VAL A CA 1
ATOM 648 C C . VAL A 1 86 ? 4.881 5.967 -16.512 1.00 93.31 86 VAL A C 1
ATOM 650 O O . VAL A 1 86 ? 4.732 7.103 -16.973 1.00 93.31 86 VAL A O 1
ATOM 653 N N . PRO A 1 87 ? 5.886 5.680 -15.667 1.00 94.44 87 PRO A N 1
ATOM 654 C CA . PRO A 1 87 ? 6.857 6.693 -15.278 1.00 94.44 87 PRO A CA 1
ATOM 655 C C . PRO A 1 87 ? 7.684 7.121 -16.496 1.00 94.44 87 PRO A C 1
ATOM 657 O O . PRO A 1 87 ? 8.250 6.285 -17.191 1.00 94.44 87 PRO A O 1
ATOM 660 N N . ALA A 1 88 ? 7.787 8.425 -16.755 1.00 95.12 88 ALA A N 1
ATOM 661 C CA . ALA A 1 88 ? 8.551 8.932 -17.900 1.00 95.12 88 ALA A CA 1
ATOM 662 C C . ALA A 1 88 ? 10.074 8.881 -17.678 1.00 95.12 88 ALA A C 1
ATOM 664 O O . ALA A 1 88 ? 10.846 8.850 -18.633 1.00 95.12 88 ALA A O 1
ATOM 665 N N . THR A 1 89 ? 10.518 8.901 -16.418 1.00 97.31 89 THR A N 1
ATOM 666 C CA . THR A 1 89 ? 11.937 8.961 -16.048 1.00 97.31 89 THR A CA 1
ATOM 667 C C . THR A 1 89 ? 12.227 8.109 -14.809 1.00 97.31 89 THR A C 1
ATOM 669 O O . THR A 1 89 ? 11.318 7.873 -14.004 1.00 97.31 89 THR A O 1
ATOM 672 N N . PRO A 1 90 ? 13.494 7.704 -14.583 1.00 97.31 90 PRO A N 1
ATOM 673 C CA . PRO A 1 90 ? 13.897 7.059 -13.334 1.00 97.31 90 PRO A CA 1
ATOM 674 C C . PRO A 1 90 ? 13.567 7.903 -12.097 1.00 97.31 90 PRO A C 1
ATOM 676 O O . PRO A 1 90 ? 13.161 7.366 -11.072 1.00 97.31 90 PRO A O 1
ATOM 679 N N . ALA A 1 91 ? 13.685 9.231 -12.201 1.00 97.38 91 ALA A N 1
ATOM 680 C CA . ALA A 1 91 ? 13.337 10.149 -11.119 1.00 97.38 91 ALA A CA 1
ATOM 681 C C . ALA A 1 91 ? 11.829 10.148 -10.818 1.00 97.38 91 ALA A C 1
ATOM 683 O O . ALA A 1 91 ? 11.449 10.155 -9.651 1.00 97.38 91 ALA A O 1
ATOM 684 N N . ALA A 1 92 ? 10.973 10.082 -11.846 1.00 95.69 92 ALA A N 1
ATOM 685 C CA . ALA A 1 92 ? 9.528 9.947 -11.660 1.00 95.69 92 ALA A CA 1
ATOM 686 C C . ALA A 1 92 ? 9.171 8.622 -10.970 1.00 95.69 92 ALA A C 1
ATOM 688 O O . ALA A 1 92 ? 8.321 8.599 -10.085 1.00 95.69 92 ALA A O 1
ATOM 689 N N . TRP A 1 93 ? 9.859 7.531 -11.325 1.00 96.81 93 TRP A N 1
ATOM 690 C CA . TRP A 1 93 ? 9.674 6.245 -10.656 1.00 96.81 93 TRP A CA 1
ATOM 691 C C . TRP A 1 93 ? 10.124 6.272 -9.191 1.00 96.81 93 TRP A C 1
ATOM 693 O O . TRP A 1 93 ? 9.382 5.851 -8.308 1.00 96.81 93 TRP A O 1
ATOM 703 N N . GLN A 1 94 ? 11.298 6.840 -8.910 1.00 97.06 94 GLN A N 1
ATOM 704 C CA . GLN A 1 94 ? 11.773 7.012 -7.538 1.00 97.06 94 GLN A CA 1
ATOM 705 C C . GLN A 1 94 ? 10.824 7.892 -6.709 1.00 97.06 94 GLN A C 1
ATOM 707 O O . GLN A 1 94 ? 10.578 7.596 -5.541 1.00 97.06 94 GLN A O 1
ATOM 712 N N . GLY A 1 95 ? 10.274 8.949 -7.314 1.00 96.62 95 GLY A N 1
ATOM 713 C CA . GLY A 1 95 ? 9.255 9.794 -6.695 1.00 96.62 95 GLY A CA 1
ATOM 714 C C . GLY A 1 95 ? 8.007 9.002 -6.304 1.00 96.62 95 GLY A C 1
ATOM 715 O O . GLY A 1 95 ? 7.533 9.140 -5.180 1.00 96.62 95 GLY A O 1
ATOM 716 N N . GLU A 1 96 ? 7.531 8.111 -7.178 1.00 96.81 96 GLU A N 1
ATOM 717 C CA . GLU A 1 96 ? 6.386 7.242 -6.885 1.00 96.81 96 GLU A CA 1
ATOM 718 C C . GLU A 1 96 ? 6.672 6.273 -5.726 1.00 96.81 96 GLU A C 1
ATOM 720 O O . GLU A 1 96 ? 5.840 6.114 -4.835 1.00 96.81 96 GLU A O 1
ATOM 725 N N . LEU A 1 97 ? 7.866 5.673 -5.670 1.00 96.38 97 LEU A N 1
ATOM 726 C CA . LEU A 1 97 ? 8.261 4.795 -4.558 1.00 96.38 97 LEU A CA 1
ATOM 727 C C . LEU A 1 97 ? 8.299 5.541 -3.214 1.00 96.38 97 LEU A C 1
ATOM 729 O O . LEU A 1 97 ? 7.834 5.027 -2.194 1.00 96.38 97 LEU A O 1
ATOM 733 N N . MET A 1 98 ? 8.808 6.777 -3.209 1.00 96.81 98 MET A N 1
ATOM 734 C CA . MET A 1 98 ? 8.787 7.634 -2.020 1.00 96.81 98 MET A CA 1
ATOM 735 C C . MET A 1 98 ? 7.356 7.998 -1.613 1.00 96.81 98 MET A C 1
ATOM 737 O O . MET A 1 98 ? 7.026 7.960 -0.426 1.00 96.81 98 MET A O 1
ATOM 741 N N . ALA A 1 99 ? 6.501 8.313 -2.583 1.00 96.50 99 ALA A N 1
ATOM 742 C CA . ALA A 1 99 ? 5.107 8.651 -2.339 1.00 96.50 99 ALA A CA 1
ATOM 743 C C . ALA A 1 99 ? 4.311 7.442 -1.806 1.00 96.50 99 ALA A C 1
ATOM 745 O O . ALA A 1 99 ? 3.504 7.599 -0.890 1.00 96.50 99 ALA A O 1
ATOM 746 N N . LEU A 1 100 ? 4.600 6.216 -2.267 1.00 97.31 100 LEU A N 1
ATOM 747 C CA . LEU A 1 100 ? 4.057 4.982 -1.684 1.00 97.31 100 LEU A CA 1
ATOM 748 C C . LEU A 1 100 ? 4.421 4.845 -0.196 1.00 97.31 100 LEU A C 1
ATOM 750 O O . LEU A 1 100 ? 3.551 4.550 0.627 1.00 97.31 100 LEU A O 1
ATOM 754 N N . ALA A 1 101 ? 5.686 5.080 0.168 1.00 96.12 101 ALA A N 1
ATOM 755 C CA . ALA A 1 101 ? 6.123 5.026 1.564 1.00 96.12 101 ALA A CA 1
ATOM 756 C C . ALA A 1 101 ? 5.408 6.077 2.432 1.00 96.12 101 ALA A C 1
ATOM 758 O O . ALA A 1 101 ? 4.978 5.778 3.548 1.00 96.12 101 ALA A O 1
ATOM 759 N N . GLN A 1 102 ? 5.226 7.288 1.903 1.00 97.00 102 GLN A N 1
ATOM 760 C CA . GLN A 1 102 ? 4.487 8.357 2.578 1.00 97.00 102 GLN A CA 1
ATOM 761 C C . GLN A 1 102 ? 3.007 8.008 2.763 1.00 97.00 102 GLN A C 1
ATOM 763 O O . GLN A 1 102 ? 2.473 8.221 3.849 1.00 97.00 102 GLN A O 1
ATOM 768 N N . ALA A 1 103 ? 2.357 7.415 1.760 1.00 97.25 103 ALA A N 1
ATOM 769 C CA . ALA A 1 103 ? 0.968 6.975 1.862 1.00 97.25 103 ALA A CA 1
ATOM 770 C C . ALA A 1 103 ? 0.789 5.867 2.918 1.00 97.25 103 ALA A C 1
ATOM 772 O O . ALA A 1 103 ? -0.148 5.913 3.718 1.00 97.25 103 ALA A O 1
ATOM 773 N N . GLY A 1 104 ? 1.727 4.913 2.991 1.00 96.44 104 GLY A N 1
ATOM 774 C CA . GLY A 1 104 ? 1.763 3.907 4.058 1.00 96.44 104 GLY A CA 1
ATOM 775 C C . GLY A 1 104 ? 1.897 4.531 5.451 1.00 96.44 104 GLY A C 1
ATOM 776 O O . GLY A 1 104 ? 1.149 4.180 6.366 1.00 96.44 104 GLY A O 1
ATOM 777 N N . GLN A 1 105 ? 2.790 5.514 5.602 1.00 96.31 105 GLN A N 1
ATOM 778 C CA . GLN A 1 105 ? 2.961 6.259 6.852 1.00 96.31 105 GLN A CA 1
ATOM 779 C C . GLN A 1 105 ? 1.720 7.090 7.216 1.00 96.31 105 GLN A C 1
ATOM 781 O O . GLN A 1 105 ? 1.350 7.158 8.389 1.00 96.31 105 GLN A O 1
ATOM 786 N N . ALA A 1 106 ? 1.059 7.704 6.233 1.00 96.75 106 ALA A N 1
ATOM 787 C CA . ALA A 1 106 ? -0.169 8.463 6.439 1.00 96.75 106 ALA A CA 1
ATOM 788 C C . ALA A 1 106 ? -1.295 7.559 6.957 1.00 96.75 106 ALA A C 1
ATOM 790 O O . ALA A 1 106 ? -1.956 7.906 7.938 1.00 96.75 106 ALA A O 1
ATOM 791 N N . LEU A 1 107 ? -1.463 6.368 6.367 1.00 97.50 107 LEU A N 1
ATOM 792 C CA . LEU A 1 107 ? -2.427 5.384 6.856 1.00 97.50 107 LEU A CA 1
ATOM 793 C C . LEU A 1 107 ? -2.087 4.950 8.284 1.00 97.50 107 LEU A C 1
ATOM 795 O O . LEU A 1 107 ? -2.966 4.948 9.142 1.00 97.50 107 LEU A O 1
ATOM 799 N N . TYR A 1 108 ? -0.816 4.648 8.564 1.00 96.31 108 TYR A N 1
ATOM 800 C CA . TYR A 1 108 ? -0.364 4.298 9.912 1.00 96.31 108 TYR A CA 1
ATOM 801 C C . TYR A 1 108 ? -0.689 5.397 10.936 1.00 96.31 108 TYR A C 1
ATOM 803 O O . TYR A 1 108 ? -1.209 5.106 12.014 1.00 96.31 108 TYR A O 1
ATOM 811 N N . GLY A 1 109 ? -0.454 6.665 10.586 1.00 96.38 109 GLY A N 1
ATOM 812 C CA . GLY A 1 109 ? -0.826 7.817 11.407 1.00 96.38 109 GLY A CA 1
ATOM 813 C C . GLY A 1 109 ? -2.337 7.923 11.635 1.00 96.38 109 GLY A C 1
ATOM 814 O O . GLY A 1 109 ? -2.779 8.115 12.768 1.00 96.38 109 GLY A O 1
ATOM 815 N N . ALA A 1 110 ? -3.144 7.719 10.591 1.00 96.50 110 ALA A N 1
ATOM 816 C CA . ALA A 1 110 ? -4.603 7.774 10.677 1.00 96.50 110 ALA A CA 1
ATOM 817 C C . ALA A 1 110 ? -5.197 6.700 11.610 1.00 96.50 110 ALA A C 1
ATOM 819 O O . ALA A 1 110 ? -6.256 6.911 12.203 1.00 96.50 110 ALA A O 1
ATOM 820 N N . LEU A 1 111 ? -4.500 5.579 11.823 1.00 96.44 111 LEU A N 1
ATOM 821 C CA . LEU A 1 111 ? -4.911 4.542 12.778 1.00 96.44 111 LEU A CA 1
ATOM 822 C C . LEU A 1 111 ? -4.815 4.971 14.253 1.00 96.44 111 LEU A C 1
ATOM 824 O O . LEU A 1 111 ? -5.275 4.225 15.120 1.00 96.44 111 LEU A O 1
ATOM 828 N N . TYR A 1 112 ? -4.220 6.125 14.571 1.00 95.62 112 TYR A N 1
ATOM 829 C CA . TYR A 1 112 ? -4.234 6.701 15.926 1.00 95.62 112 TYR A CA 1
ATOM 830 C C . TYR A 1 112 ? -5.461 7.576 16.206 1.00 95.62 112 TYR A C 1
ATOM 832 O O . TYR A 1 112 ? -5.679 7.972 17.351 1.00 95.62 112 TYR A O 1
ATOM 840 N N . LEU A 1 113 ? -6.272 7.87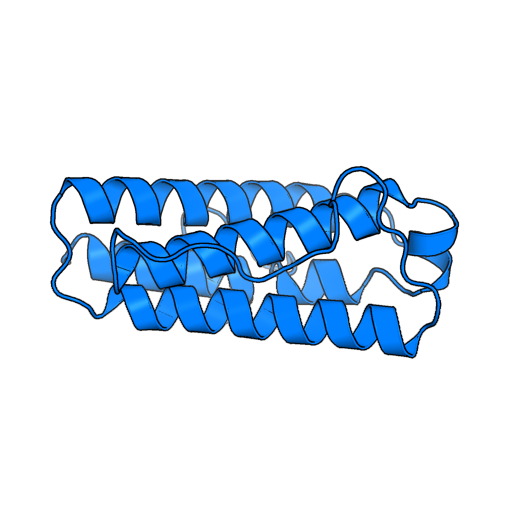3 15.189 1.00 94.56 113 LEU A N 1
ATOM 841 C CA . LEU A 1 113 ? -7.505 8.631 15.359 1.00 94.56 113 LEU A CA 1
ATOM 842 C C . LEU A 1 113 ? -8.566 7.811 16.116 1.00 94.56 113 LEU A C 1
ATOM 844 O O . LEU A 1 113 ? -8.530 6.577 16.112 1.00 94.56 113 LEU A O 1
ATOM 848 N N . PRO A 1 114 ? -9.557 8.468 16.744 1.00 93.12 114 PRO A N 1
ATOM 849 C CA . PRO A 1 114 ? -10.709 7.780 17.318 1.00 93.12 114 PRO A CA 1
ATOM 850 C C . PRO A 1 114 ? -11.611 7.237 16.196 1.00 93.12 114 PRO A C 1
ATOM 852 O O . PRO A 1 114 ? -12.516 7.914 15.709 1.00 93.12 114 PRO A O 1
ATOM 855 N N . LEU A 1 115 ? -11.341 6.009 15.751 1.00 92.81 115 LEU A N 1
ATOM 856 C CA . LEU A 1 115 ? -12.053 5.390 14.634 1.00 92.81 115 LEU A CA 1
ATOM 857 C C . LEU A 1 115 ? -13.383 4.767 15.077 1.00 92.81 115 LEU A C 1
ATOM 859 O O . LEU A 1 115 ? -13.448 3.992 16.032 1.00 92.81 115 LEU A O 1
ATOM 863 N N . THR A 1 116 ? -14.446 5.047 14.322 1.00 93.44 116 THR A N 1
ATOM 864 C CA . THR A 1 116 ? -15.713 4.313 14.421 1.00 93.44 116 THR A CA 1
ATOM 865 C C . THR A 1 116 ? -15.556 2.891 13.870 1.00 93.44 116 THR A C 1
ATOM 867 O O . THR A 1 116 ? -14.608 2.586 13.143 1.00 93.44 116 THR A O 1
ATOM 870 N N . GLY A 1 117 ? -16.517 2.005 14.154 1.00 93.81 117 GLY A N 1
ATOM 871 C CA . GLY A 1 117 ? -16.497 0.636 13.622 1.00 93.81 117 GLY A CA 1
ATOM 872 C C . GLY A 1 117 ? -16.499 0.566 12.089 1.00 93.81 117 GLY A C 1
ATOM 873 O O . GLY A 1 117 ? -15.920 -0.349 11.514 1.00 93.81 117 GLY A O 1
ATOM 874 N N . GLU A 1 118 ? -17.111 1.540 11.416 1.00 94.25 118 GLU A N 1
ATOM 875 C CA . GLU A 1 118 ? -17.066 1.656 9.957 1.00 94.25 118 GLU A CA 1
ATOM 876 C C . GLU A 1 118 ? -15.672 2.040 9.462 1.00 94.25 118 GLU A C 1
ATOM 878 O O . GLU A 1 118 ? -15.112 1.341 8.621 1.00 94.25 118 GLU A O 1
ATOM 883 N N . ARG A 1 119 ? -15.065 3.071 10.058 1.00 95.25 119 ARG A N 1
ATOM 884 C CA . ARG A 1 119 ? -13.703 3.496 9.720 1.00 95.25 119 ARG A CA 1
ATOM 885 C C . ARG A 1 119 ? -12.670 2.398 9.981 1.00 95.25 119 ARG A C 1
ATOM 887 O O . ARG A 1 119 ? -11.754 2.225 9.186 1.00 95.25 119 ARG A O 1
ATOM 894 N N . LEU A 1 120 ? -12.847 1.599 11.036 1.00 95.50 120 LEU A N 1
ATOM 895 C CA . LEU A 1 120 ? -12.011 0.418 11.286 1.00 95.50 120 LEU A CA 1
ATOM 896 C C . LEU A 1 120 ? -12.125 -0.635 10.177 1.00 95.50 120 LEU A C 1
ATOM 898 O O . LEU A 1 120 ? -11.121 -1.244 9.816 1.00 95.50 120 LEU A O 1
ATOM 902 N N . ARG A 1 121 ? -13.319 -0.847 9.608 1.00 95.88 121 ARG A N 1
ATOM 903 C CA . ARG A 1 121 ? -13.491 -1.765 8.470 1.00 95.88 121 ARG A CA 1
ATOM 904 C C . ARG A 1 121 ? -12.813 -1.234 7.213 1.00 95.88 121 ARG A C 1
ATOM 906 O O . ARG A 1 121 ? -12.149 -2.010 6.532 1.00 95.88 121 ARG A O 1
ATOM 913 N N . THR A 1 122 ? -12.932 0.064 6.938 1.00 96.12 122 THR A N 1
ATOM 914 C CA . THR A 1 122 ? -12.228 0.711 5.821 1.00 96.12 122 THR A CA 1
ATOM 915 C C . THR A 1 122 ? -10.715 0.563 5.971 1.00 96.12 122 THR A C 1
ATOM 917 O O . THR A 1 122 ? -10.046 0.093 5.054 1.00 96.12 122 THR A O 1
ATOM 920 N N . ALA A 1 123 ? -10.186 0.863 7.161 1.00 96.69 123 ALA A N 1
ATOM 921 C CA . ALA A 1 123 ? -8.776 0.690 7.485 1.00 96.69 123 ALA A CA 1
ATOM 922 C C . ALA A 1 123 ? -8.304 -0.760 7.287 1.00 96.69 123 ALA A C 1
ATOM 924 O O . ALA A 1 123 ? -7.281 -1.001 6.651 1.00 96.69 123 ALA A O 1
ATOM 925 N N . HIS A 1 124 ? -9.069 -1.734 7.785 1.00 96.19 124 HIS A N 1
ATOM 926 C CA . HIS A 1 124 ? -8.770 -3.150 7.588 1.00 96.19 124 HIS A CA 1
ATOM 927 C C . HIS A 1 124 ? -8.742 -3.537 6.103 1.00 96.19 124 HIS A C 1
ATOM 929 O O . HIS A 1 124 ? -7.820 -4.226 5.672 1.00 96.19 124 HIS A O 1
ATOM 935 N N . GLY A 1 125 ? -9.704 -3.055 5.309 1.00 96.69 125 GLY A N 1
ATOM 936 C CA . GLY A 1 125 ? -9.730 -3.269 3.861 1.00 96.69 125 GLY A CA 1
ATOM 937 C C . GLY A 1 125 ? -8.456 -2.776 3.171 1.00 96.69 125 GLY A C 1
ATOM 938 O O . GLY A 1 125 ? -7.879 -3.510 2.370 1.00 96.69 125 GLY A O 1
ATOM 939 N N . ALA A 1 126 ? -7.969 -1.589 3.543 1.00 97.12 126 ALA A N 1
ATOM 940 C CA . ALA A 1 126 ? -6.725 -1.045 3.001 1.00 97.12 126 ALA A CA 1
ATOM 941 C C . ALA A 1 126 ? -5.488 -1.863 3.400 1.00 97.12 126 ALA A C 1
ATOM 943 O O . ALA A 1 126 ? -4.621 -2.103 2.561 1.00 97.12 126 ALA A O 1
ATOM 944 N N . VAL A 1 127 ? -5.423 -2.357 4.642 1.00 95.75 127 VAL A N 1
ATOM 945 C CA . VAL A 1 127 ? -4.332 -3.240 5.094 1.00 95.75 127 VAL A CA 1
ATOM 946 C C . VAL A 1 127 ? -4.331 -4.561 4.319 1.00 95.75 127 VAL A C 1
ATOM 948 O O . VAL A 1 127 ? -3.283 -4.989 3.841 1.00 95.75 127 VAL A O 1
ATOM 951 N N . VAL A 1 128 ? -5.498 -5.186 4.128 1.00 95.31 128 VAL A N 1
ATOM 952 C CA . VAL A 1 128 ? -5.626 -6.426 3.341 1.00 95.31 128 VAL A CA 1
ATOM 953 C C . VAL A 1 128 ? -5.245 -6.197 1.878 1.00 95.31 128 VAL A C 1
ATOM 955 O O . VAL A 1 128 ? -4.555 -7.023 1.279 1.00 95.31 128 VAL A O 1
ATOM 958 N N . TYR A 1 129 ? -5.660 -5.071 1.295 1.00 95.81 129 TYR A N 1
ATOM 959 C CA . TYR A 1 129 ? -5.277 -4.710 -0.065 1.00 95.81 129 TYR A CA 1
ATOM 960 C C . TYR A 1 129 ? -3.760 -4.517 -0.196 1.00 95.81 129 TYR A C 1
ATOM 962 O O . TYR A 1 129 ? -3.150 -5.084 -1.102 1.00 95.81 129 TYR A O 1
ATOM 970 N N . ALA A 1 130 ? -3.130 -3.813 0.749 1.00 95.31 130 ALA A N 1
ATOM 971 C CA . ALA A 1 130 ? -1.680 -3.652 0.789 1.00 95.31 130 ALA A CA 1
ATOM 972 C C . ALA A 1 130 ? -0.946 -4.992 0.932 1.00 95.31 130 ALA A C 1
ATOM 974 O O . ALA A 1 130 ? 0.025 -5.227 0.217 1.00 95.31 130 ALA A O 1
ATOM 975 N N . ALA A 1 131 ? -1.438 -5.896 1.785 1.00 92.69 131 ALA A N 1
ATOM 976 C CA . ALA A 1 131 ? -0.873 -7.234 1.950 1.00 92.69 131 ALA A CA 1
ATOM 977 C C . ALA A 1 131 ? -0.947 -8.050 0.649 1.00 92.69 131 ALA A C 1
ATOM 979 O O . ALA A 1 131 ? 0.028 -8.684 0.242 1.00 92.69 131 ALA A O 1
ATOM 980 N N . ARG A 1 132 ? -2.088 -7.994 -0.050 1.00 93.00 132 ARG A N 1
ATOM 981 C CA . ARG A 1 132 ? -2.254 -8.633 -1.361 1.00 93.00 132 ARG A CA 1
ATOM 982 C C . ARG A 1 132 ? -1.250 -8.087 -2.372 1.00 93.00 132 ARG A C 1
ATOM 984 O O . ARG A 1 132 ? -0.619 -8.872 -3.077 1.00 93.00 132 ARG A O 1
ATOM 991 N N . GLU A 1 133 ? -1.124 -6.768 -2.478 1.00 93.25 133 GLU A N 1
ATOM 992 C CA . GLU A 1 133 ? -0.187 -6.163 -3.424 1.00 93.25 133 GLU A CA 1
ATOM 993 C C . GLU A 1 133 ? 1.263 -6.492 -3.056 1.00 93.25 133 GLU A C 1
ATOM 995 O O . GLU A 1 133 ? 2.029 -6.857 -3.942 1.00 93.25 133 GLU A O 1
ATOM 1000 N N . ALA A 1 134 ? 1.620 -6.499 -1.769 1.00 90.19 134 ALA A N 1
ATOM 1001 C CA . ALA A 1 134 ? 2.937 -6.934 -1.308 1.00 90.19 134 ALA A CA 1
ATOM 1002 C C . ALA A 1 134 ? 3.264 -8.359 -1.779 1.00 90.19 134 ALA A C 1
ATOM 1004 O O . ALA A 1 134 ? 4.346 -8.594 -2.318 1.00 90.19 134 ALA A O 1
ATOM 1005 N N . ALA A 1 135 ? 2.315 -9.292 -1.659 1.00 88.62 135 ALA A N 1
ATOM 1006 C C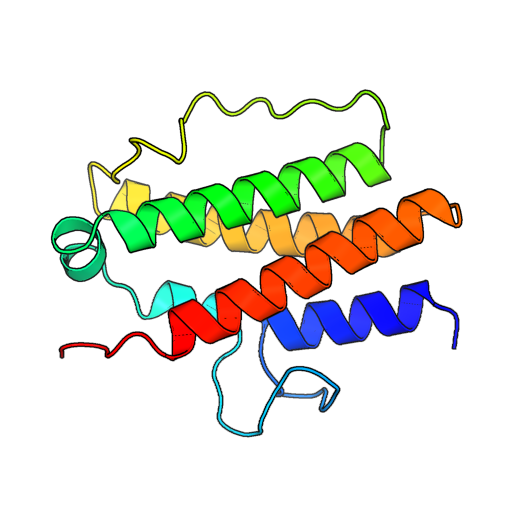A . ALA A 1 135 ? 2.481 -10.662 -2.139 1.00 88.62 135 ALA A CA 1
ATOM 1007 C C . ALA A 1 135 ? 2.646 -10.732 -3.668 1.00 88.62 135 ALA A C 1
ATOM 1009 O O . ALA A 1 135 ? 3.511 -11.454 -4.164 1.00 88.62 135 ALA A O 1
ATOM 1010 N N . VAL A 1 136 ? 1.857 -9.959 -4.423 1.00 90.88 136 VAL A N 1
ATOM 1011 C CA . VAL A 1 136 ? 1.962 -9.909 -5.891 1.00 90.88 136 VAL A CA 1
ATOM 1012 C C . VAL A 1 136 ? 3.313 -9.353 -6.336 1.00 90.88 136 VAL A C 1
ATOM 1014 O O . VAL A 1 136 ? 3.946 -9.937 -7.213 1.00 90.88 136 VAL A O 1
ATOM 1017 N N . LEU A 1 137 ? 3.763 -8.246 -5.742 1.00 90.38 137 LEU A N 1
ATOM 1018 C CA . LEU A 1 137 ? 5.041 -7.625 -6.089 1.00 90.38 137 LEU A CA 1
ATOM 1019 C C . LEU A 1 137 ? 6.224 -8.511 -5.678 1.00 90.38 137 LEU A C 1
ATOM 1021 O O . LEU A 1 137 ? 7.196 -8.611 -6.418 1.00 90.38 137 LEU A O 1
ATOM 1025 N N . SER A 1 138 ? 6.127 -9.204 -4.542 1.00 86.44 138 SER A N 1
ATOM 1026 C CA . SER A 1 138 ? 7.175 -10.117 -4.061 1.00 86.44 138 SER A CA 1
ATOM 1027 C C . SER A 1 138 ? 7.318 -11.377 -4.913 1.00 86.44 138 SER A C 1
ATOM 1029 O O . SER A 1 138 ? 8.409 -11.935 -5.000 1.00 86.44 138 SER A O 1
ATOM 1031 N N . ALA A 1 139 ? 6.229 -11.832 -5.537 1.00 86.94 139 ALA A N 1
ATOM 1032 C CA . ALA A 1 139 ? 6.242 -12.958 -6.466 1.00 86.94 139 ALA A CA 1
ATOM 1033 C C . ALA A 1 139 ? 6.790 -12.582 -7.853 1.00 86.94 139 ALA A C 1
ATOM 1035 O O . ALA A 1 139 ? 7.020 -13.473 -8.674 1.00 86.94 139 ALA A O 1
ATOM 1036 N N . TRP A 1 140 ? 6.987 -11.289 -8.136 1.00 83.00 140 TRP A N 1
ATOM 1037 C CA . TRP A 1 140 ? 7.551 -10.860 -9.405 1.00 83.00 140 TRP A CA 1
ATOM 1038 C C . TRP A 1 140 ? 9.034 -11.256 -9.478 1.00 83.00 140 TRP A C 1
ATOM 1040 O O . TRP A 1 140 ? 9.822 -10.831 -8.628 1.00 83.00 140 TRP A O 1
ATOM 1050 N N . PRO A 1 141 ? 9.445 -12.058 -10.476 1.00 68.62 141 PRO A N 1
ATOM 1051 C CA . PRO A 1 141 ? 10.841 -12.416 -10.631 1.00 68.62 141 PRO A CA 1
ATOM 1052 C C . PRO A 1 141 ? 11.638 -11.157 -10.970 1.00 68.62 141 PRO A C 1
ATOM 1054 O O . PRO A 1 141 ? 11.420 -10.519 -12.001 1.00 68.62 141 PRO A O 1
ATOM 1057 N N . THR A 1 142 ? 12.585 -10.802 -10.105 1.00 58.91 142 THR A N 1
ATOM 1058 C CA . THR A 1 142 ? 13.665 -9.888 -10.467 1.00 58.91 142 THR A CA 1
ATOM 1059 C C . THR A 1 142 ? 14.475 -10.580 -11.556 1.00 58.91 142 THR A C 1
ATOM 1061 O O . THR A 1 142 ? 15.309 -11.436 -11.262 1.00 58.91 142 THR A O 1
ATOM 1064 N N . LEU A 1 143 ? 14.166 -10.282 -12.817 1.00 47.44 143 LEU A N 1
ATOM 1065 C CA . LEU A 1 143 ? 15.067 -10.556 -13.927 1.00 47.44 143 LEU A CA 1
ATOM 1066 C C . LEU A 1 143 ? 16.284 -9.657 -13.696 1.00 47.44 143 LEU A C 1
ATOM 1068 O O . LEU A 1 143 ? 16.233 -8.466 -13.991 1.00 47.44 143 LEU A O 1
ATOM 1072 N N . GLY A 1 144 ? 17.292 -10.219 -13.026 1.00 43.94 144 GLY A N 1
ATOM 1073 C CA . GLY A 1 144 ? 18.629 -9.641 -12.935 1.00 43.94 144 GLY A CA 1
ATOM 1074 C C . GLY A 1 144 ? 19.376 -9.768 -14.251 1.00 43.94 144 GLY A C 1
ATOM 1075 O O . GLY A 1 144 ? 19.039 -10.687 -15.035 1.00 43.94 144 GLY A O 1
#

Foldseek 3Di:
DDLLVVLLLLLVCQAANPPPHDDDQHDPPFGHLLVLLVLCALVNCVVPVLSVLLLQVLLQLLQQLLQCLVPVPDDDPDPDDSVDDGQPDRVSSVVSSVSSVVSSVSLSVSSPDPGDPVSSVSSVVSSVSSSVSSVVSSPDDSPD

Sequence (144 aa):
MAAAELLRDTLREVLYGPDGLSGLFSVPGQPGLLQAAHRLDFAAVQTHPALARRVLALRQHLELTAAQLADPCALLSDEADPRTWVPATPAAWQGELMALAQAGQALYGALYLPLTGERLRTAHGAVVYAAREAAVLSAWPTLG

pLDDT: mean 88.75, std 11.9, range [43.94, 97.5]

Radius of gyration: 15.07 Å; chains: 1; bounding box: 36×30×42 Å

Secondary structure (DSSP, 8-state):
--HHHHHHHHHHHHHH-STT---TT--TTPPPHHHHHHTS-HHHHHH-HHHHHHHHHHHHHHHHHHHHHH-TT--------TTT---SSHHHHHHHHHHHHHHHHHHHHHTTS---HHHHHHHHHHHHHHHHHHHHHHTS----